Protein AF-A0A6I5NX30-F1 (afdb_monomer_lite)

Sequence (83 aa):
MKSGIFAVAHIGQLRLYVGEVQHLRTRWPIMMGQLAAGTYPDSRIQQSWNSVEGERRFTFHTAQEIKQDSQILGRAQFFTDVE

Foldseek 3Di:
DQPQKFKWKDLPPAIETQAGPVCCVPRVVVQVVCLVVLNRPDPVSNVSNVVDPDPIDMDMDGLVRLVVDPRYPPSVVVVVRVD

Secondary structure (DSSP, 8-state):
---SEEEEEEETTEEEEEEEHHHHHHHHHHHHHHHHHT--S-HHHHHHHHHSSS-EEEEEEEHHHHHH-SSEETHHHHHHHH-

Structure (mmCIF, N/CA/C/O backbone):
data_AF-A0A6I5NX30-F1
#
_entry.id   AF-A0A6I5NX30-F1
#
loop_
_atom_site.group_PDB
_atom_site.id
_atom_site.type_symbol
_atom_site.label_atom_id
_atom_site.label_alt_id
_atom_site.label_comp_id
_atom_site.label_asym_id
_atom_site.label_entity_id
_atom_site.label_seq_id
_atom_site.pdbx_PDB_ins_code
_atom_site.Cartn_x
_atom_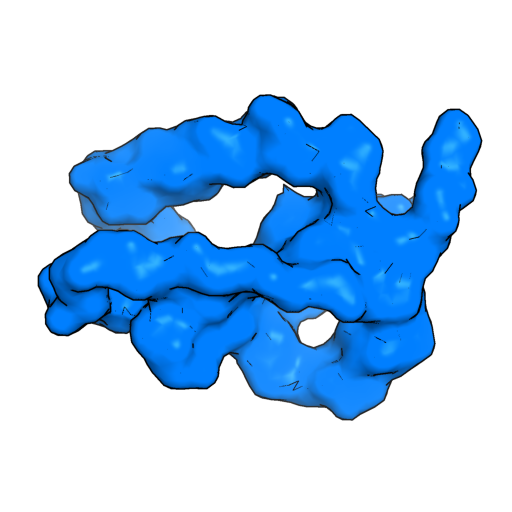site.Cartn_y
_atom_site.Cartn_z
_atom_site.occupancy
_atom_site.B_iso_or_equiv
_atom_site.auth_seq_id
_atom_site.auth_comp_id
_atom_site.auth_asym_id
_atom_site.auth_atom_id
_atom_site.pdbx_PDB_model_num
ATOM 1 N N . MET A 1 1 ? -11.479 16.190 8.775 1.00 63.66 1 MET A N 1
ATOM 2 C CA . MET A 1 1 ? -12.322 15.164 9.432 1.00 63.66 1 MET A CA 1
ATOM 3 C C . MET A 1 1 ? -11.917 13.818 8.869 1.00 63.66 1 MET A C 1
ATOM 5 O O . MET A 1 1 ? -11.759 13.752 7.658 1.00 63.66 1 MET A O 1
ATOM 9 N N . LYS A 1 2 ? -11.750 12.783 9.704 1.00 71.00 2 LYS A N 1
ATOM 10 C CA . LYS A 1 2 ? -11.584 11.411 9.204 1.00 71.00 2 LYS A CA 1
ATOM 11 C C . LYS A 1 2 ? -12.898 11.013 8.504 1.00 71.00 2 LYS A C 1
ATOM 13 O O . LYS A 1 2 ? -13.964 11.072 9.110 1.00 71.00 2 LYS A O 1
ATOM 18 N N . SER A 1 3 ? -12.822 10.708 7.215 1.00 78.94 3 SER A N 1
ATOM 19 C CA . SER A 1 3 ? -13.901 10.166 6.383 1.00 78.94 3 SER A CA 1
ATOM 20 C C . SER A 1 3 ? -14.330 8.757 6.804 1.00 78.94 3 SER A C 1
ATOM 22 O O . SER A 1 3 ? -15.458 8.363 6.526 1.00 78.94 3 SER A O 1
ATOM 24 N N . GLY A 1 4 ? -13.437 7.990 7.447 1.00 86.62 4 GLY A N 1
ATOM 25 C CA . GLY A 1 4 ? -13.689 6.594 7.828 1.00 86.62 4 GLY A CA 1
ATOM 26 C C . GLY A 1 4 ? -13.708 5.611 6.650 1.00 86.62 4 GLY A C 1
ATOM 27 O O . GLY A 1 4 ? -13.966 4.423 6.854 1.00 86.62 4 GLY A O 1
ATOM 28 N N . ILE A 1 5 ? -13.412 6.095 5.438 1.00 92.00 5 ILE A N 1
ATOM 29 C CA . ILE A 1 5 ? -13.303 5.305 4.213 1.00 92.00 5 ILE A CA 1
ATOM 30 C C . ILE A 1 5 ? -11.840 5.281 3.780 1.00 92.00 5 ILE A C 1
ATOM 32 O O . ILE A 1 5 ? -11.160 6.307 3.722 1.00 92.00 5 ILE A O 1
ATOM 36 N N . PHE A 1 6 ? -11.367 4.097 3.430 1.00 93.81 6 PHE A N 1
ATOM 37 C CA . PHE A 1 6 ? -9.982 3.807 3.111 1.00 93.81 6 PHE A CA 1
ATOM 38 C C . PHE A 1 6 ? -9.861 3.261 1.695 1.00 93.81 6 PHE A C 1
ATOM 40 O O . PHE A 1 6 ? -10.703 2.498 1.226 1.00 93.81 6 PHE A O 1
ATOM 47 N N . ALA A 1 7 ? -8.801 3.662 1.006 1.00 93.56 7 ALA A N 1
ATOM 48 C CA . ALA A 1 7 ? -8.509 3.259 -0.353 1.00 93.56 7 ALA A CA 1
ATOM 49 C C . ALA A 1 7 ? -7.535 2.076 -0.374 1.00 93.56 7 ALA A C 1
ATOM 51 O O . ALA A 1 7 ? -6.472 2.098 0.255 1.00 93.56 7 ALA A O 1
ATOM 52 N N . VAL A 1 8 ? -7.894 1.066 -1.162 1.00 93.06 8 VAL A N 1
ATOM 53 C CA . VAL A 1 8 ? -7.090 -0.126 -1.424 1.00 93.06 8 VAL A CA 1
ATOM 54 C C . VAL A 1 8 ? -6.921 -0.271 -2.933 1.00 93.06 8 VAL A C 1
ATOM 56 O O . VAL A 1 8 ? -7.907 -0.368 -3.667 1.00 93.06 8 VAL A O 1
ATOM 59 N N . ALA A 1 9 ? -5.675 -0.278 -3.396 1.00 92.19 9 ALA A N 1
ATOM 60 C CA . ALA A 1 9 ? -5.315 -0.477 -4.793 1.00 92.19 9 ALA A CA 1
ATOM 61 C C . ALA A 1 9 ? -5.151 -1.969 -5.102 1.00 92.19 9 ALA A C 1
ATOM 63 O O . ALA A 1 9 ? -4.539 -2.709 -4.337 1.00 92.19 9 ALA A O 1
ATOM 64 N N . HIS A 1 10 ? -5.675 -2.408 -6.240 1.00 91.31 10 HIS A N 1
ATOM 65 C CA . HIS A 1 10 ? -5.479 -3.754 -6.767 1.00 91.31 10 HIS A CA 1
ATOM 66 C C . HIS A 1 10 ? -4.355 -3.707 -7.792 1.00 91.31 10 HIS A C 1
ATOM 68 O O . HIS A 1 10 ? -4.430 -2.951 -8.762 1.00 91.31 10 HIS A O 1
ATOM 74 N N . ILE A 1 11 ? -3.313 -4.495 -7.543 1.00 88.50 11 ILE A N 1
ATOM 75 C CA . ILE A 1 11 ? -2.144 -4.643 -8.407 1.00 88.50 11 ILE A CA 1
ATOM 76 C C . ILE A 1 11 ? -2.046 -6.130 -8.745 1.00 88.50 11 ILE A C 1
ATOM 78 O O . ILE A 1 11 ? -1.527 -6.932 -7.960 1.00 88.50 11 ILE A O 1
ATOM 82 N N . GLY A 1 12 ? -2.617 -6.509 -9.890 1.00 85.19 12 GLY A N 1
ATOM 83 C CA . GLY A 1 12 ? -2.856 -7.911 -10.233 1.00 85.19 12 GLY A CA 1
ATOM 84 C C . GLY A 1 12 ? -3.815 -8.558 -9.233 1.00 85.19 12 GLY A C 1
ATOM 85 O O . GLY A 1 12 ? -4.927 -8.081 -9.030 1.00 85.19 12 GLY A O 1
ATOM 86 N N . GLN A 1 13 ? -3.369 -9.630 -8.576 1.00 85.06 13 GLN A N 1
ATOM 87 C CA . GLN A 1 13 ? -4.140 -10.311 -7.524 1.00 85.06 13 GLN A CA 1
ATOM 88 C C . GLN A 1 13 ? -3.900 -9.739 -6.118 1.00 85.06 13 GLN A C 1
ATOM 90 O O . GLN A 1 13 ? -4.564 -10.142 -5.163 1.00 85.06 13 GLN A O 1
ATOM 95 N N . LEU A 1 14 ? -2.939 -8.823 -5.968 1.00 89.81 14 LEU A N 1
ATOM 96 C CA . LEU A 1 14 ? -2.559 -8.271 -4.674 1.00 89.81 14 LEU A CA 1
ATOM 97 C C . LEU A 1 14 ? -3.366 -7.015 -4.357 1.00 89.81 14 LEU A C 1
ATOM 99 O O . LEU A 1 14 ? -3.594 -6.164 -5.217 1.00 89.81 14 LEU A O 1
ATOM 103 N N . ARG A 1 15 ? -3.750 -6.884 -3.088 1.00 91.69 15 ARG A N 1
ATOM 104 C CA . ARG A 1 15 ? -4.443 -5.713 -2.552 1.00 91.69 15 ARG A CA 1
ATOM 105 C C . ARG A 1 15 ? -3.466 -4.913 -1.711 1.00 91.69 15 ARG A C 1
ATOM 107 O O . ARG A 1 15 ? -2.915 -5.436 -0.750 1.00 91.69 15 ARG A O 1
ATOM 114 N N . LEU A 1 16 ? -3.251 -3.656 -2.066 1.00 91.56 16 LEU A N 1
ATOM 115 C CA . LEU A 1 16 ? -2.362 -2.736 -1.375 1.00 91.56 16 LEU A CA 1
ATOM 116 C C . LEU A 1 16 ? -3.174 -1.644 -0.681 1.00 91.56 16 LEU A C 1
ATOM 118 O O . LEU A 1 16 ? -3.906 -0.902 -1.331 1.00 91.56 16 LEU A O 1
ATOM 122 N N . TYR A 1 17 ? -3.005 -1.503 0.628 1.00 92.81 17 TYR A N 1
ATOM 123 C CA . TYR A 1 17 ? -3.484 -0.349 1.373 1.00 92.81 17 TYR A CA 1
ATOM 124 C C . TYR A 1 17 ? -2.767 0.922 0.915 1.00 92.81 17 TYR A C 1
ATOM 126 O O . TYR A 1 17 ? -1.539 0.975 0.910 1.00 92.81 17 TYR A O 1
ATOM 134 N N . VAL A 1 18 ? -3.534 1.955 0.567 1.00 90.94 18 VAL A N 1
ATOM 135 C CA . VAL A 1 18 ? -2.983 3.250 0.139 1.00 90.94 18 VAL A CA 1
ATOM 136 C C . VAL A 1 18 ? -3.116 4.300 1.238 1.00 90.94 18 VAL A C 1
ATOM 138 O O . VAL A 1 18 ? -2.207 5.101 1.461 1.00 90.94 18 VAL A O 1
ATOM 141 N N . GLY A 1 19 ? -4.242 4.312 1.944 1.00 91.44 19 GLY A N 1
ATOM 142 C CA . GLY A 1 19 ? -4.520 5.320 2.958 1.00 91.44 19 GLY A CA 1
ATOM 143 C C . GLY A 1 19 ? -6.003 5.597 3.103 1.00 91.44 19 GLY A C 1
ATOM 144 O O . GLY A 1 19 ? -6.831 5.071 2.361 1.00 91.44 19 GLY A O 1
ATOM 145 N N . GLU A 1 20 ? -6.339 6.500 4.012 1.00 92.12 20 GLU A N 1
ATOM 146 C CA . GLU A 1 20 ? -7.666 7.103 4.023 1.00 92.12 20 GLU A CA 1
ATOM 147 C C . GLU A 1 20 ? -7.953 7.842 2.700 1.00 92.12 20 GLU A C 1
ATOM 149 O O . GLU A 1 20 ? -7.049 8.434 2.105 1.00 92.12 20 GLU A O 1
ATOM 154 N N . VAL A 1 21 ? -9.208 7.846 2.234 1.00 89.12 21 VAL A N 1
ATOM 155 C CA . VAL A 1 21 ? -9.587 8.436 0.933 1.00 89.12 21 VAL A CA 1
ATOM 156 C C . VAL A 1 21 ? -9.172 9.904 0.817 1.00 89.12 21 VAL A C 1
ATOM 158 O O . VAL A 1 21 ? -8.720 10.332 -0.245 1.00 89.12 21 VAL A O 1
ATOM 161 N N . GLN A 1 22 ? -9.222 10.667 1.912 1.00 88.81 22 GLN A N 1
ATOM 162 C CA . GLN A 1 22 ? -8.746 12.057 1.935 1.00 88.81 22 GLN A CA 1
ATOM 163 C C . GLN A 1 22 ? -7.248 12.207 1.599 1.00 88.81 22 GLN A C 1
ATOM 165 O O . GLN A 1 22 ? -6.828 13.242 1.084 1.00 88.81 22 GLN A O 1
ATOM 170 N N . HIS A 1 23 ? -6.442 11.172 1.844 1.00 87.25 23 HIS A N 1
ATOM 171 C CA . HIS A 1 23 ? -5.008 11.132 1.551 1.00 87.25 23 HIS A CA 1
ATOM 172 C C . HIS A 1 23 ? -4.686 10.442 0.224 1.00 87.25 23 HIS A C 1
ATOM 174 O O . HIS A 1 23 ? -3.529 10.427 -0.194 1.00 87.25 23 HIS A O 1
ATOM 180 N N . LEU A 1 24 ? -5.685 9.900 -0.479 1.00 88.75 24 LEU A N 1
ATOM 181 C CA . LEU A 1 24 ? -5.469 9.180 -1.732 1.00 88.75 24 LEU A CA 1
ATOM 182 C C . LEU A 1 24 ? -4.775 10.062 -2.780 1.00 88.75 24 LEU A C 1
ATOM 184 O O . LEU A 1 24 ? -3.821 9.629 -3.423 1.00 88.75 24 LEU A O 1
ATOM 188 N N . ARG A 1 25 ? -5.204 11.326 -2.901 1.00 88.25 25 ARG A N 1
ATOM 189 C CA . ARG A 1 25 ? -4.653 12.281 -3.876 1.00 88.25 25 ARG A CA 1
ATOM 190 C C . ARG A 1 25 ? -3.171 12.591 -3.645 1.00 88.25 25 ARG A C 1
ATOM 192 O O . ARG A 1 25 ? -2.482 12.932 -4.60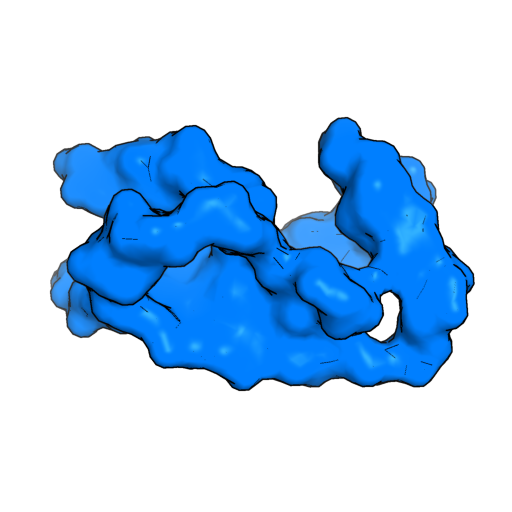0 1.00 88.25 25 ARG A O 1
ATOM 199 N N . THR A 1 26 ? -2.685 12.489 -2.410 1.00 90.25 26 THR A N 1
ATOM 200 C CA . THR A 1 26 ? -1.288 12.790 -2.066 1.00 90.25 26 THR A CA 1
ATOM 201 C C . THR A 1 26 ? -0.424 11.535 -2.005 1.00 90.25 26 THR A C 1
ATOM 203 O O . THR A 1 26 ? 0.697 11.552 -2.504 1.00 90.25 26 THR A O 1
ATOM 206 N N . ARG A 1 27 ? -0.934 10.428 -1.453 1.00 90.44 27 ARG A N 1
ATOM 207 C CA . ARG A 1 27 ? -0.172 9.178 -1.295 1.00 90.44 27 ARG A CA 1
ATOM 208 C C . ARG A 1 27 ? -0.035 8.391 -2.588 1.00 90.44 27 ARG A C 1
ATOM 210 O O . ARG A 1 27 ? 1.042 7.865 -2.862 1.00 90.44 27 ARG A O 1
ATOM 217 N N . TRP A 1 28 ? -1.092 8.325 -3.397 1.00 90.81 28 TRP A N 1
ATOM 218 C CA . TRP A 1 28 ? -1.073 7.494 -4.597 1.00 90.81 28 TRP A CA 1
ATOM 219 C C . TRP A 1 28 ? -0.025 7.920 -5.633 1.00 90.81 28 TRP A C 1
ATOM 221 O O . TRP A 1 28 ? 0.699 7.044 -6.099 1.00 90.81 28 TRP A O 1
ATOM 231 N N . PRO A 1 29 ? 0.155 9.217 -5.961 1.00 91.31 29 PRO A N 1
ATOM 232 C CA . PRO A 1 29 ? 1.217 9.632 -6.878 1.00 91.31 29 PRO A CA 1
ATOM 233 C C . PRO A 1 29 ? 2.623 9.257 -6.392 1.00 91.31 29 PRO A C 1
ATOM 235 O O . PRO A 1 29 ? 3.462 8.868 -7.199 1.00 91.31 29 PRO A O 1
ATOM 238 N N . ILE A 1 30 ? 2.873 9.328 -5.079 1.00 91.94 30 ILE A N 1
ATOM 239 C CA . ILE A 1 30 ? 4.162 8.952 -4.479 1.00 91.94 30 ILE A CA 1
ATOM 240 C C . ILE A 1 30 ? 4.397 7.448 -4.642 1.00 91.94 30 ILE A C 1
ATOM 242 O O . ILE A 1 30 ? 5.443 7.039 -5.145 1.00 91.94 30 ILE A O 1
ATOM 246 N N . MET A 1 31 ? 3.405 6.629 -4.276 1.00 91.12 31 MET A N 1
ATOM 247 C CA . MET A 1 31 ? 3.472 5.175 -4.450 1.00 91.12 31 MET A CA 1
ATOM 248 C C . MET A 1 31 ? 3.648 4.796 -5.921 1.00 91.12 31 MET A C 1
ATOM 250 O O . MET A 1 31 ? 4.489 3.965 -6.246 1.00 91.12 31 MET A O 1
ATOM 254 N N . MET A 1 32 ? 2.911 5.443 -6.825 1.00 90.06 32 MET A N 1
ATOM 255 C CA . MET A 1 32 ? 3.073 5.255 -8.264 1.00 90.06 32 MET A CA 1
ATOM 256 C C . MET A 1 32 ? 4.482 5.596 -8.742 1.00 90.06 32 MET A C 1
ATOM 258 O O . MET A 1 32 ? 5.024 4.857 -9.556 1.00 90.06 32 MET A O 1
ATOM 262 N N . GLY A 1 33 ? 5.074 6.686 -8.249 1.00 90.62 33 GLY A N 1
ATOM 263 C CA . GLY A 1 33 ? 6.450 7.056 -8.573 1.00 90.62 33 GLY A CA 1
ATOM 264 C C . GLY A 1 33 ? 7.446 5.971 -8.166 1.00 90.62 33 GLY A C 1
ATOM 265 O O . GLY A 1 33 ? 8.306 5.605 -8.960 1.00 90.62 33 GLY A O 1
ATOM 266 N N . GLN A 1 34 ? 7.282 5.396 -6.973 1.00 91.50 34 GLN A N 1
ATOM 267 C CA . GLN A 1 34 ? 8.112 4.282 -6.500 1.00 91.50 34 GLN A CA 1
ATOM 268 C C . GLN A 1 34 ? 7.908 3.013 -7.334 1.00 91.50 34 GLN A C 1
ATOM 270 O O . GLN A 1 34 ? 8.880 2.396 -7.760 1.00 91.50 34 GLN A O 1
ATOM 275 N N . LEU A 1 35 ? 6.654 2.650 -7.617 1.00 90.25 35 LEU A N 1
ATOM 276 C CA . LEU A 1 35 ? 6.312 1.484 -8.436 1.00 90.25 35 LEU A CA 1
ATOM 277 C C . LEU A 1 35 ? 6.862 1.608 -9.860 1.00 90.25 35 LEU A C 1
AT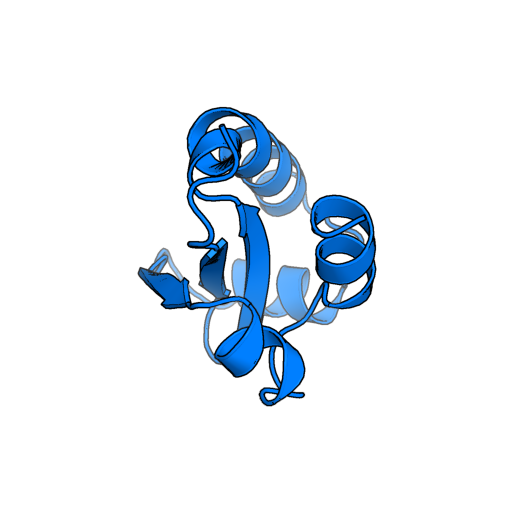OM 279 O O . LEU A 1 35 ? 7.426 0.654 -10.389 1.00 90.25 35 LEU A O 1
ATOM 283 N N . ALA A 1 36 ? 6.736 2.788 -10.469 1.00 89.25 36 ALA A N 1
ATOM 284 C CA . ALA A 1 36 ? 7.277 3.075 -11.794 1.00 89.25 36 ALA A CA 1
ATOM 285 C C . ALA A 1 36 ? 8.813 3.080 -11.808 1.00 89.25 36 ALA A C 1
ATOM 287 O O . ALA A 1 36 ? 9.412 2.644 -12.786 1.00 89.25 36 ALA A O 1
ATOM 288 N N . ALA A 1 37 ? 9.448 3.537 -10.726 1.00 91.56 37 ALA A N 1
ATOM 289 C CA . ALA A 1 3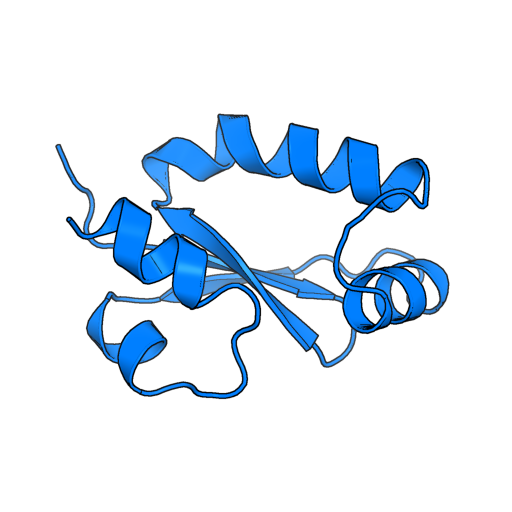7 ? 10.901 3.526 -10.578 1.00 91.56 37 ALA A CA 1
ATOM 290 C C . ALA A 1 37 ? 11.473 2.152 -10.179 1.00 91.56 37 ALA A C 1
ATOM 292 O O . ALA A 1 37 ? 12.691 1.995 -10.141 1.00 91.56 37 ALA A O 1
ATOM 293 N N . GLY A 1 38 ? 10.631 1.165 -9.855 1.00 90.25 38 GLY A N 1
ATOM 294 C CA . GLY A 1 38 ? 11.093 -0.137 -9.372 1.00 90.25 38 GLY A CA 1
ATOM 295 C C . GLY A 1 38 ? 11.581 -0.132 -7.919 1.00 90.25 38 GLY A C 1
ATOM 296 O O . GLY A 1 38 ? 12.256 -1.069 -7.503 1.00 90.25 38 GLY A O 1
ATOM 297 N N . THR A 1 39 ? 11.286 0.922 -7.156 1.00 92.94 39 THR A N 1
ATOM 298 C CA . THR A 1 39 ? 11.813 1.158 -5.800 1.00 92.94 39 THR A CA 1
ATOM 299 C C . THR A 1 39 ? 10.769 0.947 -4.707 1.00 92.94 39 THR A C 1
ATOM 301 O O . THR A 1 39 ? 10.982 1.342 -3.558 1.00 92.94 39 THR A O 1
ATOM 304 N N . TYR A 1 40 ? 9.628 0.335 -5.037 1.00 89.62 40 TYR A N 1
ATOM 305 C CA . TYR A 1 40 ? 8.602 0.063 -4.042 1.00 89.62 40 TYR A CA 1
ATOM 306 C C . TYR A 1 40 ? 9.091 -0.977 -3.009 1.00 89.62 40 TYR A C 1
ATOM 308 O O . TYR A 1 40 ? 9.622 -2.015 -3.410 1.00 89.62 40 TYR A O 1
ATOM 316 N N . PRO A 1 41 ? 8.904 -0.754 -1.690 1.00 87.50 41 PRO A N 1
ATOM 317 C CA . PRO A 1 41 ? 9.506 -1.603 -0.654 1.00 87.50 41 PRO A CA 1
ATOM 318 C C . PRO A 1 41 ? 9.042 -3.068 -0.650 1.00 87.50 41 PRO A C 1
ATOM 320 O O . PRO A 1 41 ? 9.805 -3.948 -0.260 1.00 87.50 41 PRO A O 1
ATOM 323 N N . ASP A 1 42 ? 7.793 -3.347 -1.047 1.00 89.06 42 ASP A N 1
ATOM 324 C CA . ASP A 1 42 ? 7.280 -4.722 -1.122 1.00 89.06 42 ASP A CA 1
ATOM 325 C C . ASP A 1 42 ? 7.575 -5.322 -2.503 1.00 89.06 42 ASP A C 1
ATOM 327 O O . ASP A 1 42 ? 6.971 -4.950 -3.515 1.00 89.06 42 ASP A O 1
ATOM 331 N N . SER A 1 43 ? 8.494 -6.286 -2.533 1.00 87.88 43 SER A N 1
ATOM 332 C CA . SER A 1 43 ? 8.935 -6.948 -3.761 1.00 87.88 43 SER A CA 1
ATOM 333 C C . SER A 1 43 ? 7.819 -7.711 -4.477 1.00 87.88 43 SER A C 1
ATOM 335 O O . SER A 1 43 ? 7.842 -7.782 -5.703 1.00 87.88 43 SER A O 1
ATOM 337 N N . ARG A 1 44 ? 6.809 -8.231 -3.764 1.00 88.56 44 ARG A N 1
ATOM 338 C CA . ARG A 1 44 ? 5.671 -8.944 -4.374 1.00 88.56 44 ARG A CA 1
ATOM 339 C C . ARG A 1 44 ? 4.769 -7.971 -5.117 1.00 88.56 44 ARG A C 1
ATOM 341 O O . ARG A 1 44 ? 4.344 -8.253 -6.234 1.00 88.56 44 ARG A O 1
ATOM 348 N N . ILE A 1 45 ? 4.512 -6.808 -4.515 1.00 89.19 45 ILE A N 1
ATOM 349 C CA . ILE A 1 45 ? 3.783 -5.720 -5.173 1.00 89.19 45 ILE A CA 1
ATOM 350 C C . ILE A 1 45 ? 4.556 -5.230 -6.398 1.00 89.19 45 ILE A C 1
ATOM 352 O O . ILE A 1 45 ? 3.955 -5.080 -7.458 1.00 89.19 45 ILE A O 1
ATOM 356 N N . GLN A 1 46 ? 5.870 -5.020 -6.279 1.00 89.94 46 GLN A N 1
ATOM 357 C CA . GLN A 1 46 ? 6.691 -4.552 -7.395 1.00 89.94 46 GLN A CA 1
ATOM 358 C C . GLN A 1 46 ? 6.715 -5.558 -8.554 1.00 89.94 46 GLN A C 1
ATOM 360 O O . GLN A 1 46 ? 6.572 -5.172 -9.712 1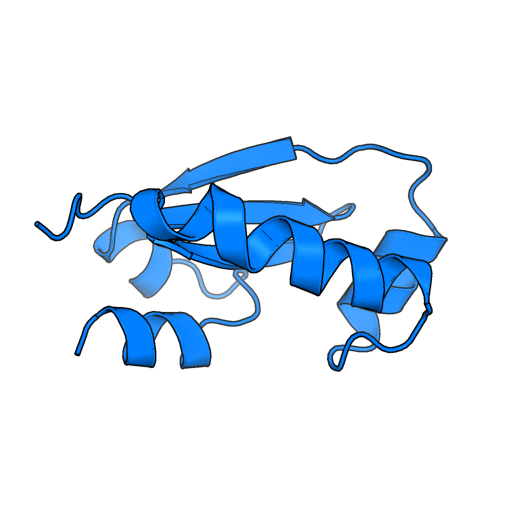.00 89.94 46 GLN A O 1
ATOM 365 N N . GLN A 1 47 ? 6.854 -6.852 -8.257 1.00 89.00 47 GLN A N 1
ATOM 366 C CA . GLN A 1 47 ? 6.783 -7.914 -9.262 1.00 89.00 47 GLN A CA 1
ATOM 367 C C . GLN A 1 47 ? 5.407 -7.961 -9.928 1.00 89.00 47 GLN A C 1
ATOM 369 O O . GLN A 1 47 ? 5.333 -7.989 -11.155 1.00 89.00 47 GLN A O 1
ATOM 374 N N . SER A 1 48 ? 4.327 -7.904 -9.138 1.00 88.50 48 SER A N 1
ATOM 375 C CA . SER A 1 48 ? 2.961 -7.861 -9.667 1.00 88.50 48 SER A CA 1
ATOM 376 C C . SER A 1 48 ? 2.766 -6.646 -10.579 1.00 88.50 48 SER A C 1
ATOM 378 O O . SER A 1 48 ? 2.323 -6.792 -11.713 1.00 88.50 48 SER A O 1
ATOM 380 N N . TRP A 1 49 ? 3.206 -5.462 -10.148 1.00 87.62 49 TRP A N 1
ATOM 381 C CA . TRP A 1 49 ? 3.161 -4.233 -10.943 1.00 87.62 49 TRP A CA 1
ATOM 382 C C . TRP A 1 49 ? 3.908 -4.349 -12.274 1.00 87.62 49 TRP A C 1
ATOM 384 O O . TRP A 1 49 ? 3.392 -3.917 -13.298 1.00 87.62 49 TRP A O 1
ATOM 394 N N . ASN A 1 50 ? 5.093 -4.962 -12.275 1.00 87.25 50 ASN A N 1
ATOM 395 C CA . ASN A 1 50 ? 5.869 -5.176 -13.496 1.00 87.25 50 ASN A CA 1
ATOM 396 C C . ASN A 1 50 ? 5.220 -6.214 -14.430 1.00 87.25 50 ASN A C 1
ATOM 398 O O . ASN A 1 50 ? 5.441 -6.167 -15.636 1.00 87.25 50 ASN A O 1
ATOM 402 N N . SER A 1 51 ? 4.454 -7.162 -13.879 1.00 85.00 51 SER A N 1
ATOM 403 C CA . SER A 1 51 ? 3.807 -8.244 -14.636 1.00 85.00 51 SER A CA 1
ATOM 404 C C . SER A 1 51 ? 2.429 -7.889 -15.202 1.00 85.00 51 SER A C 1
ATOM 406 O O . SER A 1 51 ? 1.968 -8.541 -16.135 1.00 85.00 51 SER A O 1
ATOM 408 N N . VAL A 1 52 ? 1.756 -6.883 -14.638 1.00 79.69 52 VAL A N 1
ATOM 409 C CA . VAL A 1 52 ? 0.383 -6.519 -14.999 1.00 79.69 52 VAL A CA 1
ATOM 410 C C . VAL A 1 52 ? 0.427 -5.223 -15.807 1.00 79.69 52 VAL A C 1
ATOM 412 O O . VAL A 1 52 ? 0.695 -4.151 -15.262 1.00 79.69 52 VAL A O 1
ATOM 415 N N . GLU A 1 53 ? 0.140 -5.292 -17.109 1.00 64.25 53 GLU A N 1
ATOM 416 C CA . GLU A 1 53 ? 0.032 -4.105 -17.967 1.00 64.25 53 GLU A CA 1
ATOM 417 C C . GLU A 1 53 ? -1.221 -3.281 -17.614 1.00 64.25 53 GLU A C 1
ATOM 419 O O . GLU A 1 53 ? -2.284 -3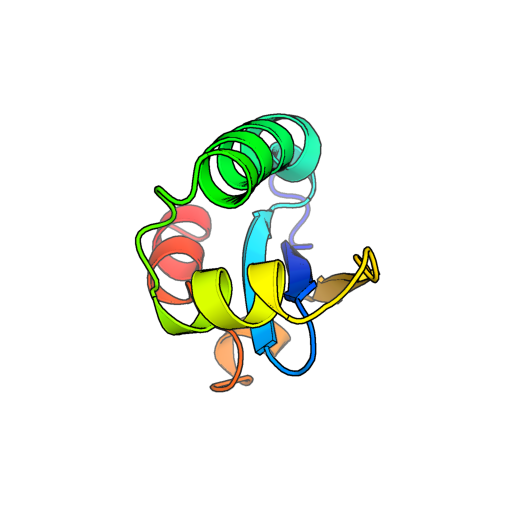.393 -18.216 1.00 64.25 53 GLU A O 1
ATOM 424 N N . GLY A 1 54 ? -1.100 -2.414 -16.610 1.00 60.00 54 GLY A N 1
ATOM 425 C CA . GLY A 1 54 ? -1.962 -1.239 -16.476 1.00 60.00 54 GLY A CA 1
ATOM 426 C C . GLY A 1 54 ? -3.322 -1.421 -15.797 1.00 60.00 54 GLY A C 1
ATOM 427 O O . GLY A 1 54 ? -3.998 -0.411 -15.591 1.00 60.00 54 GLY A O 1
ATOM 428 N N . GLU A 1 55 ? -3.726 -2.621 -15.366 1.00 60.84 55 GLU A N 1
ATOM 429 C CA . GLU A 1 55 ? -4.935 -2.747 -14.541 1.00 60.84 55 GLU A CA 1
ATOM 430 C C . GLU A 1 55 ? -4.694 -2.216 -13.125 1.00 60.84 55 GLU A C 1
ATOM 432 O O . GLU A 1 55 ? -4.075 -2.849 -12.272 1.00 60.84 55 GLU A O 1
ATOM 437 N N . ARG A 1 56 ? -5.208 -1.008 -12.889 1.00 70.88 56 ARG A N 1
ATOM 438 C CA . ARG A 1 56 ? -5.157 -0.307 -11.606 1.00 70.88 56 ARG A CA 1
ATOM 439 C C . ARG A 1 56 ? -6.587 -0.040 -11.185 1.00 70.88 56 ARG A C 1
ATOM 441 O O . ARG A 1 56 ? -7.217 0.898 -11.670 1.00 70.88 56 ARG A O 1
ATOM 448 N N . ARG A 1 57 ? -7.124 -0.888 -10.312 1.00 83.31 57 ARG A N 1
ATOM 449 C CA . ARG A 1 57 ? -8.476 -0.705 -9.773 1.00 83.31 57 ARG A CA 1
ATOM 450 C C . ARG A 1 57 ? -8.383 -0.311 -8.314 1.00 83.31 57 ARG A C 1
ATOM 452 O O . ARG A 1 57 ? -7.617 -0.896 -7.554 1.00 83.31 57 ARG A O 1
ATOM 459 N N . PHE A 1 58 ? -9.171 0.681 -7.927 1.00 86.88 58 PHE A N 1
ATOM 460 C CA . PHE A 1 58 ? -9.354 1.020 -6.527 1.00 86.88 58 PHE A CA 1
ATOM 461 C C . PHE A 1 58 ? -10.615 0.369 -6.000 1.00 86.88 58 PHE A C 1
ATOM 463 O O . PHE A 1 58 ? -11.645 0.334 -6.667 1.00 86.88 58 PHE A O 1
ATOM 470 N N . THR A 1 59 ? -10.519 -0.095 -4.766 1.00 91.81 59 THR A N 1
ATOM 471 C CA . THR A 1 59 ? -11.667 -0.463 -3.950 1.00 91.81 59 THR A CA 1
ATOM 472 C C . THR A 1 59 ? -11.632 0.355 -2.676 1.00 91.81 59 THR A C 1
ATOM 474 O O . THR A 1 59 ? -10.556 0.706 -2.183 1.00 91.81 59 THR A O 1
ATOM 477 N N . PHE A 1 60 ? -12.812 0.682 -2.170 1.00 92.94 60 PHE A N 1
ATOM 478 C CA . PHE A 1 60 ? -12.977 1.475 -0.965 1.00 92.94 60 PHE A CA 1
ATOM 479 C C . PHE A 1 60 ? -13.529 0.585 0.133 1.00 92.94 60 PHE A C 1
ATOM 481 O O . PHE A 1 60 ? -14.443 -0.196 -0.115 1.00 92.94 60 PHE A O 1
ATOM 488 N N . HIS A 1 61 ? -12.944 0.704 1.317 1.00 92.75 61 HIS A N 1
ATOM 489 C CA . HIS A 1 61 ? -13.221 -0.154 2.460 1.00 92.75 61 HIS A CA 1
ATOM 490 C C . HIS A 1 61 ? -13.394 0.694 3.712 1.00 92.75 61 HIS A C 1
ATOM 492 O O . HIS A 1 61 ? -12.796 1.759 3.860 1.00 92.75 61 HIS A O 1
ATOM 498 N N . THR A 1 62 ? -14.187 0.201 4.640 1.00 92.69 62 THR A N 1
ATOM 499 C CA . THR A 1 62 ? -14.300 0.699 6.007 1.00 92.69 62 THR A CA 1
ATOM 500 C C . THR A 1 62 ? -13.129 0.209 6.862 1.00 92.69 62 THR A C 1
ATOM 502 O O . THR A 1 62 ? -12.435 -0.756 6.532 1.00 92.69 62 THR A O 1
ATOM 505 N N . ALA A 1 63 ? -12.926 0.832 8.027 1.00 90.44 63 ALA A N 1
ATOM 506 C CA . ALA A 1 63 ? -11.905 0.390 8.980 1.00 90.44 63 ALA A CA 1
ATOM 507 C C . ALA A 1 63 ? -12.093 -1.074 9.422 1.00 90.44 63 ALA A C 1
ATOM 509 O O . ALA A 1 63 ? -11.116 -1.770 9.695 1.00 90.44 63 ALA A O 1
ATOM 510 N N . GLN A 1 64 ? -13.342 -1.537 9.527 1.00 90.56 64 GLN A N 1
ATOM 511 C CA . GLN A 1 64 ? -13.649 -2.905 9.936 1.00 90.56 64 GLN A CA 1
ATOM 512 C C . GLN A 1 64 ? -13.260 -3.912 8.850 1.00 90.56 64 GLN A C 1
ATOM 514 O O . GLN A 1 64 ? -12.616 -4.909 9.167 1.00 90.56 64 GLN A O 1
ATOM 519 N N . GLU A 1 65 ? -13.572 -3.620 7.586 1.00 92.06 65 GLU A N 1
ATOM 520 C CA . GLU A 1 65 ? -13.203 -4.469 6.446 1.00 92.06 65 GLU A CA 1
ATOM 521 C C . GLU A 1 65 ? -11.682 -4.612 6.335 1.00 92.06 65 GLU A C 1
ATOM 523 O O . GLU A 1 65 ? -11.179 -5.729 6.239 1.00 92.06 65 GLU A O 1
ATOM 528 N N . ILE A 1 66 ? -10.925 -3.518 6.493 1.00 91.31 66 ILE A N 1
ATOM 529 C CA . ILE A 1 66 ? -9.453 -3.586 6.472 1.00 91.31 66 ILE A CA 1
ATOM 530 C C . ILE A 1 66 ? -8.888 -4.374 7.663 1.00 91.31 66 ILE A C 1
ATOM 532 O O . ILE A 1 66 ? -7.904 -5.104 7.527 1.00 91.31 66 ILE A O 1
ATOM 536 N N . LYS A 1 67 ? -9.508 -4.279 8.846 1.00 89.94 67 LYS A N 1
ATOM 537 C CA . LYS A 1 67 ? -9.109 -5.082 10.016 1.00 89.94 67 LYS A CA 1
ATOM 538 C C . LYS A 1 67 ? -9.423 -6.569 9.847 1.00 89.94 67 LYS A C 1
ATOM 540 O O . LYS A 1 67 ? -8.750 -7.396 10.465 1.00 89.94 67 LYS A O 1
ATOM 545 N N . GLN A 1 68 ? -10.424 -6.933 9.060 1.00 90.50 68 GLN A N 1
ATOM 546 C CA . GLN A 1 68 ? -10.824 -8.329 8.876 1.00 90.50 68 GLN A CA 1
ATOM 547 C C . GLN A 1 68 ? -10.138 -8.981 7.669 1.00 90.50 68 GLN A C 1
ATOM 549 O O . GLN A 1 68 ? -9.912 -10.188 7.690 1.00 90.50 68 GLN A O 1
ATOM 554 N N . ASP A 1 69 ? -9.720 -8.197 6.674 1.00 89.44 69 ASP A N 1
ATOM 555 C CA . ASP A 1 69 ? -9.009 -8.697 5.500 1.00 89.44 69 ASP A CA 1
ATOM 556 C C . ASP A 1 69 ? -7.490 -8.800 5.764 1.00 89.44 69 ASP A C 1
ATOM 558 O O . ASP A 1 69 ? -6.778 -7.811 5.966 1.00 89.44 69 ASP A O 1
ATOM 562 N N . SER A 1 70 ? -6.976 -10.031 5.802 1.00 85.44 70 SER A N 1
ATOM 563 C CA . SER A 1 70 ? -5.543 -10.328 5.936 1.00 85.44 70 SER A CA 1
ATOM 564 C C . SER A 1 70 ? -4.793 -10.312 4.600 1.00 85.44 70 SER A C 1
ATOM 566 O O . SER A 1 70 ? -3.563 -10.341 4.595 1.00 85.44 70 SER A O 1
ATOM 568 N N . GLN A 1 71 ? -5.508 -10.249 3.474 1.00 89.00 71 GLN A N 1
ATOM 569 C CA . GLN A 1 71 ? -4.928 -10.195 2.132 1.00 89.00 71 GLN A CA 1
ATOM 570 C C . GLN A 1 71 ? -4.495 -8.775 1.743 1.00 89.00 71 GLN A C 1
ATOM 572 O O . GLN A 1 71 ? -3.757 -8.609 0.771 1.00 89.00 71 GLN A O 1
ATOM 577 N N . ILE A 1 72 ? -4.928 -7.750 2.489 1.00 91.19 72 ILE A N 1
ATOM 578 C CA . ILE A 1 72 ? -4.514 -6.361 2.271 1.00 91.19 72 ILE A CA 1
ATOM 579 C C . ILE A 1 72 ? -3.092 -6.152 2.805 1.00 91.19 72 ILE A C 1
ATOM 581 O O . ILE A 1 72 ? -2.828 -6.150 4.010 1.00 91.19 72 ILE A O 1
ATOM 585 N N . LEU A 1 73 ? -2.167 -5.920 1.881 1.00 90.69 73 LEU A N 1
ATOM 586 C CA . LEU A 1 73 ? -0.789 -5.533 2.150 1.00 90.69 73 LEU A CA 1
ATOM 587 C C . LEU A 1 73 ? -0.723 -4.075 2.623 1.00 90.69 73 LEU A C 1
ATOM 589 O O . LEU A 1 73 ? -1.541 -3.251 2.230 1.00 90.69 73 LEU A O 1
ATOM 593 N N . GLY A 1 74 ? 0.252 -3.736 3.470 1.00 86.88 74 GLY A N 1
ATOM 594 C CA . GLY A 1 74 ? 0.367 -2.386 4.046 1.00 86.88 74 GLY A CA 1
ATOM 595 C C . GLY A 1 74 ? -0.531 -2.135 5.266 1.00 86.88 74 GLY A C 1
ATOM 596 O O . GLY A 1 74 ? -0.658 -1.003 5.719 1.00 86.88 74 GLY A O 1
ATOM 597 N N . ARG A 1 75 ? -1.114 -3.185 5.857 1.00 85.31 75 ARG A N 1
ATOM 598 C CA . ARG A 1 75 ? -1.972 -3.099 7.052 1.00 85.31 75 ARG A CA 1
ATOM 599 C C . ARG A 1 75 ? -1.316 -2.411 8.261 1.00 85.31 75 ARG A C 1
ATOM 601 O O . ARG A 1 75 ? -2.010 -1.771 9.041 1.00 85.31 75 ARG A O 1
ATOM 608 N N . ALA A 1 76 ? 0.009 -2.490 8.405 1.00 86.00 76 ALA A N 1
ATOM 609 C CA . ALA A 1 76 ? 0.741 -1.724 9.420 1.00 86.00 76 ALA A CA 1
ATOM 610 C C . ALA A 1 76 ? 0.520 -0.207 9.265 1.00 86.00 76 ALA A C 1
ATOM 612 O O . ALA A 1 76 ? 0.255 0.482 10.242 1.00 86.00 76 ALA A O 1
ATOM 613 N N . GLN A 1 77 ? 0.530 0.289 8.026 1.00 86.25 77 GLN A N 1
ATOM 614 C CA . GLN A 1 77 ? 0.284 1.694 7.712 1.00 86.25 77 GLN A CA 1
ATOM 615 C C . GLN A 1 77 ? -1.181 2.091 7.932 1.00 86.25 77 GLN A C 1
ATOM 617 O O . GLN A 1 77 ? -1.458 3.230 8.294 1.00 86.25 77 GLN A O 1
ATOM 622 N N . PHE A 1 78 ? -2.121 1.153 7.775 1.00 89.12 78 PHE A N 1
ATOM 623 C CA . PHE A 1 78 ? -3.510 1.372 8.179 1.00 89.12 78 PHE A CA 1
ATOM 624 C C . PHE A 1 78 ? -3.631 1.643 9.681 1.00 89.12 78 PHE A C 1
ATOM 626 O O . PHE A 1 78 ? -4.328 2.577 10.064 1.00 89.12 78 PHE A O 1
ATOM 633 N N . PHE A 1 79 ? -2.942 0.877 10.535 1.00 85.31 79 PHE A N 1
ATOM 634 C CA . PHE A 1 79 ? -2.978 1.130 11.978 1.00 85.31 79 PHE A CA 1
ATOM 635 C C . PHE A 1 79 ? -2.452 2.530 12.324 1.00 85.31 79 PHE A C 1
ATOM 637 O O . PHE A 1 79 ? -3.085 3.214 13.120 1.00 85.31 79 PHE A O 1
ATOM 644 N N . THR A 1 80 ? -1.398 2.993 11.645 1.00 86.81 80 THR A N 1
ATOM 645 C CA . THR A 1 80 ? -0.865 4.359 11.796 1.00 86.81 80 THR A CA 1
ATOM 646 C C . THR A 1 80 ? -1.853 5.455 11.379 1.00 86.81 80 THR A C 1
ATOM 648 O O . THR A 1 80 ? -1.873 6.516 11.987 1.00 86.81 80 THR A O 1
ATOM 651 N N . ASP A 1 81 ? -2.677 5.233 10.351 1.00 83.56 81 ASP A N 1
ATOM 652 C CA . ASP A 1 81 ? -3.675 6.225 9.913 1.00 83.56 81 ASP A CA 1
ATOM 653 C C . ASP A 1 81 ? -4.899 6.295 10.849 1.00 83.56 81 ASP A C 1
ATOM 655 O O . ASP A 1 81 ? -5.631 7.294 10.886 1.00 83.56 81 ASP A O 1
ATOM 659 N N . VAL A 1 82 ? -5.172 5.206 11.571 1.00 81.62 82 VAL A N 1
ATOM 660 C CA . VAL A 1 82 ? -6.342 5.090 12.450 1.00 81.62 82 VAL A CA 1
ATOM 661 C C . VAL A 1 82 ? -6.085 5.663 13.843 1.00 81.62 82 VAL A C 1
ATOM 663 O O . VAL A 1 82 ? -7.039 6.202 14.413 1.00 81.62 82 VAL A O 1
ATOM 666 N N . GLU A 1 83 ? -4.847 5.609 14.346 1.00 73.88 83 GLU A N 1
ATOM 667 C CA . GLU A 1 83 ? -4.405 6.337 15.554 1.00 73.88 83 GLU A CA 1
ATOM 668 C C . GLU A 1 83 ? -4.637 7.859 15.443 1.00 73.88 83 GLU A C 1
ATOM 670 O O . GLU A 1 83 ? -4.966 8.465 16.484 1.00 73.88 83 GLU A O 1
#

Radius of gyration: 12.22 Å; chains: 1; bounding box: 26×26×34 Å

pLDDT: mean 87.23, std 7.14, range [60.0, 93.81]